Protein AF-A0A4Q3XKZ7-F1 (afdb_monomer)

Nearest PDB structures (foldseek):
  7xdi-assembly1_E  TM=7.932E-01  e=7.417E+00  Sulfolobus spindle-shaped virus

Solvent-accessible surface area (backbone atoms only — not comparable to full-atom values): 3234 Å² total; per-residue (Å²): 139,63,70,66,58,55,53,50,52,51,50,50,48,52,51,46,62,73,71,51,54,100,43,35,68,53,17,15,53,51,23,19,55,53,17,32,72,76,58,34,74,64,21,18,54,52,22,21,52,52,19,37,53,52,37,59,67,68,54,85,129

Foldseek 3Di:
DCVVVVVVVVVVVVVCVVVFDPALQRQLCVQLVVLCVPPNNVSNVCGNVVSNVVRVVPDDD

Radius of gyration: 12.28 Å; Cα contacts (8 Å, |Δi|>4): 72; chains: 1; bounding box: 23×30×38 Å

Secondary structure (DSSP, 8-state):
--HHHHHHHHHHHHHHHHHS-SSHHHHHHHHHHHHHHHHHHHHHHHHHHHHHHHHHHTS--

Mean predicted aligned error: 9.22 Å

Structure (mmCIF, N/CA/C/O backbone):
data_AF-A0A4Q3XKZ7-F1
#
_entry.id   AF-A0A4Q3XKZ7-F1
#
loop_
_atom_site.group_PDB
_atom_site.id
_atom_site.type_symbol
_atom_site.label_atom_id
_atom_site.label_alt_id
_atom_site.label_comp_id
_atom_site.label_asym_id
_atom_site.label_entity_id
_atom_site.label_seq_id
_atom_site.pdbx_PDB_ins_code
_atom_site.Cartn_x
_atom_site.Cartn_y
_atom_site.Cartn_z
_atom_site.occupancy
_atom_site.B_iso_or_equiv
_atom_site.auth_seq_id
_atom_site.auth_comp_id
_atom_site.auth_asym_id
_atom_site.auth_atom_id
_atom_site.pdbx_PDB_model_num
ATOM 1 N N . MET A 1 1 ? -2.330 23.794 11.997 1.00 49.34 1 MET A N 1
ATOM 2 C CA . MET A 1 1 ? -0.912 23.492 11.685 1.00 49.34 1 MET A CA 1
ATOM 3 C C . MET A 1 1 ? -0.764 22.130 10.975 1.00 49.34 1 MET A C 1
ATOM 5 O O . MET A 1 1 ? 0.144 21.377 11.275 1.00 49.34 1 MET A O 1
ATOM 9 N N . THR A 1 2 ? -1.635 21.799 10.011 1.00 56.19 2 THR A N 1
ATOM 10 C CA . THR A 1 2 ? -1.698 20.472 9.343 1.00 56.19 2 THR A CA 1
ATOM 11 C C . THR A 1 2 ? -1.148 20.466 7.911 1.00 56.19 2 THR A C 1
ATOM 13 O O . THR A 1 2 ? -0.823 19.416 7.368 1.00 56.19 2 THR A O 1
ATOM 16 N N . ARG A 1 3 ? -0.981 21.649 7.307 1.00 63.75 3 ARG A N 1
ATOM 17 C CA . ARG A 1 3 ? -0.435 21.840 5.953 1.00 63.75 3 ARG A CA 1
ATOM 18 C C . ARG A 1 3 ? 0.992 21.294 5.736 1.00 63.75 3 ARG A C 1
ATOM 20 O O . ARG A 1 3 ? 1.212 20.742 4.661 1.00 63.75 3 ARG A O 1
ATOM 27 N N . PRO A 1 4 ? 1.948 21.390 6.688 1.00 63.41 4 PRO A N 1
ATOM 28 C CA . PRO A 1 4 ? 3.304 20.903 6.432 1.00 63.41 4 PRO A CA 1
ATOM 29 C C . PRO A 1 4 ? 3.391 19.371 6.460 1.00 63.41 4 PRO A C 1
ATOM 31 O O . PRO A 1 4 ? 4.205 18.806 5.739 1.00 63.41 4 PRO A O 1
ATOM 34 N N . LEU A 1 5 ? 2.514 18.687 7.208 1.00 71.56 5 LEU A N 1
ATOM 35 C CA . LEU A 1 5 ? 2.466 17.219 7.227 1.00 71.56 5 LEU A CA 1
ATOM 36 C C . LEU A 1 5 ? 2.072 16.642 5.861 1.00 71.56 5 LEU A C 1
ATOM 38 O O . LEU A 1 5 ? 2.659 15.663 5.414 1.00 71.56 5 LEU A O 1
ATOM 42 N N . ALA A 1 6 ? 1.110 17.270 5.179 1.00 75.19 6 ALA A N 1
ATOM 43 C CA . ALA A 1 6 ? 0.676 16.837 3.853 1.00 75.19 6 ALA A CA 1
ATOM 44 C C . ALA A 1 6 ? 1.800 16.969 2.812 1.00 75.19 6 ALA A C 1
ATOM 46 O O . ALA A 1 6 ? 2.002 16.064 2.005 1.00 75.19 6 ALA A O 1
ATOM 47 N N . ALA A 1 7 ? 2.568 18.062 2.871 1.00 74.38 7 ALA A N 1
ATOM 48 C CA . ALA A 1 7 ? 3.731 18.261 2.010 1.00 74.38 7 ALA A CA 1
ATOM 49 C C . ALA A 1 7 ? 4.828 17.218 2.286 1.00 74.38 7 ALA A C 1
ATOM 51 O O . ALA A 1 7 ? 5.372 16.647 1.347 1.00 74.38 7 ALA A O 1
ATOM 52 N N . VAL A 1 8 ? 5.104 16.906 3.556 1.00 74.94 8 VAL A N 1
ATOM 53 C CA . VAL A 1 8 ? 6.089 15.879 3.934 1.00 74.94 8 VAL A CA 1
ATOM 54 C C . VAL A 1 8 ? 5.653 14.482 3.480 1.00 74.94 8 VAL A C 1
ATOM 56 O O . VAL A 1 8 ? 6.473 13.756 2.929 1.00 74.94 8 VAL A O 1
ATOM 59 N N . CYS A 1 9 ? 4.374 14.117 3.610 1.00 71.69 9 CYS A N 1
ATOM 60 C CA . CYS A 1 9 ? 3.855 12.847 3.086 1.00 71.69 9 CYS A CA 1
ATOM 61 C C . CYS A 1 9 ? 3.924 12.761 1.554 1.00 71.69 9 CYS A C 1
ATOM 63 O O . CYS A 1 9 ? 4.238 11.701 1.015 1.00 71.69 9 CYS A O 1
ATOM 65 N N . LEU A 1 10 ? 3.663 13.859 0.840 1.00 74.56 10 LEU A N 1
ATOM 66 C CA . LEU A 1 10 ? 3.786 13.926 -0.622 1.00 74.56 10 LEU A CA 1
ATOM 67 C C . LEU A 1 10 ? 5.237 13.774 -1.087 1.00 74.56 10 LEU A C 1
ATOM 69 O O . LEU A 1 10 ? 5.514 13.046 -2.035 1.00 74.56 10 LEU A O 1
ATOM 73 N N . ILE A 1 11 ? 6.177 14.415 -0.395 1.00 71.81 11 ILE A N 1
ATOM 74 C CA . ILE A 1 11 ? 7.603 14.314 -0.718 1.00 71.81 11 ILE A CA 1
ATOM 75 C C . ILE A 1 11 ? 8.132 12.922 -0.351 1.00 71.81 11 ILE A C 1
ATOM 77 O O . ILE A 1 11 ? 8.845 12.318 -1.144 1.00 71.81 11 ILE A O 1
ATOM 81 N N . ALA A 1 12 ? 7.743 12.371 0.803 1.00 65.88 12 ALA A N 1
ATOM 82 C CA . ALA A 1 12 ? 8.129 11.026 1.227 1.00 65.88 12 ALA A CA 1
ATOM 83 C C . ALA A 1 12 ? 7.557 9.938 0.307 1.00 65.88 12 ALA A C 1
ATOM 85 O O . ALA A 1 12 ? 8.255 8.978 -0.004 1.00 65.88 12 ALA A O 1
ATOM 86 N N . SER A 1 13 ? 6.322 10.100 -0.180 1.00 64.31 13 SER A N 1
ATOM 87 C CA . SER A 1 13 ? 5.747 9.198 -1.185 1.00 64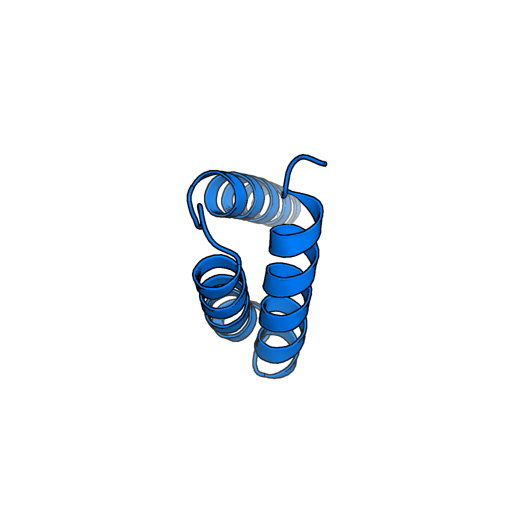.31 13 SER A CA 1
ATOM 88 C C . SER A 1 13 ? 6.436 9.350 -2.539 1.00 64.31 13 SER A C 1
ATOM 90 O O . SER A 1 13 ? 6.771 8.337 -3.138 1.00 64.31 13 SER A O 1
ATOM 92 N N . ALA A 1 14 ? 6.763 10.565 -2.988 1.00 63.34 14 ALA A N 1
ATOM 93 C CA . ALA A 1 14 ? 7.550 10.773 -4.206 1.00 63.34 14 ALA A CA 1
ATOM 94 C C . ALA A 1 14 ? 8.956 10.141 -4.118 1.00 63.34 14 ALA A C 1
ATOM 96 O O . ALA A 1 14 ? 9.416 9.522 -5.077 1.00 63.34 14 ALA A O 1
ATOM 97 N N . LEU A 1 15 ? 9.612 10.227 -2.955 1.00 59.25 15 LEU A N 1
ATOM 98 C CA . LEU A 1 15 ? 10.925 9.621 -2.711 1.00 59.25 15 LEU A CA 1
ATOM 99 C C . LEU A 1 15 ? 10.846 8.092 -2.574 1.00 59.25 15 LEU A C 1
ATOM 101 O O . LEU A 1 15 ? 11.713 7.383 -3.079 1.00 59.25 15 LEU A O 1
ATOM 105 N N . ALA A 1 16 ? 9.780 7.570 -1.962 1.00 57.94 16 ALA A N 1
ATOM 106 C CA . ALA A 1 16 ? 9.501 6.136 -1.911 1.00 57.94 16 ALA A CA 1
ATOM 107 C C . ALA A 1 16 ? 9.165 5.568 -3.302 1.00 57.94 16 ALA A C 1
ATOM 109 O O . ALA A 1 16 ? 9.618 4.476 -3.638 1.00 57.94 16 ALA A O 1
ATOM 110 N N . LEU A 1 17 ? 8.446 6.323 -4.144 1.00 55.88 17 LEU A N 1
ATOM 111 C CA . LEU A 1 17 ? 8.200 5.974 -5.547 1.00 55.88 17 LEU A CA 1
ATOM 112 C C . LEU A 1 17 ? 9.490 5.974 -6.379 1.00 55.88 17 LEU A C 1
ATOM 114 O O . LEU A 1 17 ? 9.588 5.168 -7.303 1.00 55.88 17 LEU A O 1
ATOM 118 N N . ALA A 1 18 ? 10.454 6.847 -6.067 1.00 56.53 18 ALA A N 1
ATOM 119 C CA . ALA A 1 18 ? 11.757 6.898 -6.734 1.00 56.53 18 ALA A CA 1
ATOM 120 C C . ALA A 1 18 ? 12.714 5.779 -6.279 1.00 56.53 18 ALA A C 1
ATOM 122 O O . ALA A 1 18 ? 13.576 5.365 -7.049 1.00 56.53 18 ALA A O 1
ATOM 123 N N . ALA A 1 19 ? 12.561 5.273 -5.050 1.00 47.59 19 ALA A N 1
ATOM 124 C CA . ALA A 1 19 ? 13.444 4.256 -4.475 1.00 47.59 19 ALA A CA 1
ATOM 125 C C . ALA A 1 19 ? 12.918 2.811 -4.589 1.00 47.59 19 ALA A C 1
ATOM 127 O O . ALA A 1 19 ? 13.710 1.871 -4.540 1.00 47.59 19 ALA A O 1
ATOM 128 N N . CYS A 1 20 ? 11.605 2.599 -4.730 1.00 52.69 20 CYS A N 1
ATOM 129 C CA . CYS A 1 20 ? 10.999 1.268 -4.670 1.00 52.69 20 CYS A CA 1
ATOM 130 C C . CYS A 1 20 ? 10.437 0.819 -6.032 1.00 52.69 20 CYS A C 1
ATOM 132 O O . CYS A 1 20 ? 9.285 1.092 -6.370 1.00 52.69 20 CYS A O 1
ATOM 134 N N . GLY A 1 21 ? 11.251 0.087 -6.800 1.00 53.53 21 GLY A N 1
ATOM 135 C CA . GLY A 1 21 ? 10.747 -0.864 -7.795 1.00 53.53 21 GLY A CA 1
ATOM 136 C C . GLY A 1 21 ? 11.322 -0.713 -9.199 1.00 53.53 21 GLY A C 1
ATOM 137 O O . GLY A 1 21 ? 10.738 -0.059 -10.052 1.00 53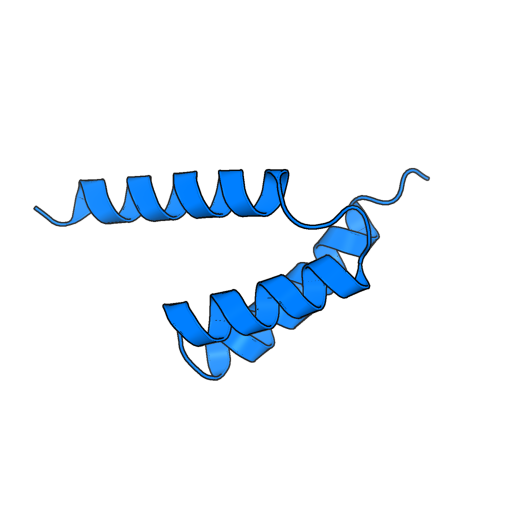.53 21 GLY A O 1
ATOM 138 N N . HIS A 1 22 ? 12.406 -1.438 -9.470 1.00 61.53 22 HIS A N 1
ATOM 139 C CA . HIS A 1 22 ? 12.895 -1.711 -10.827 1.00 61.53 22 HIS A CA 1
ATOM 140 C C . HIS A 1 22 ? 11.995 -2.715 -11.589 1.00 61.53 22 HIS A C 1
ATOM 142 O O . HIS A 1 22 ? 12.212 -2.991 -12.765 1.00 61.53 22 HIS A O 1
ATOM 148 N N . SER A 1 23 ? 10.979 -3.289 -10.928 1.00 69.94 23 SER A N 1
ATOM 149 C CA . SER A 1 23 ? 10.027 -4.225 -11.529 1.00 69.94 23 SER A CA 1
ATOM 150 C C . SER A 1 23 ? 8.583 -3.921 -11.121 1.00 69.94 23 SER A C 1
ATOM 152 O O . SER A 1 23 ? 8.298 -3.444 -10.020 1.00 69.94 23 SER A O 1
ATOM 154 N N . VAL A 1 24 ? 7.658 -4.225 -12.032 1.00 79.69 24 VAL A N 1
ATOM 155 C CA . VAL A 1 24 ? 6.212 -3.975 -11.888 1.00 79.69 24 VAL A CA 1
ATOM 156 C C . VAL A 1 24 ? 5.613 -4.699 -10.678 1.00 79.69 24 VAL A C 1
ATOM 158 O O . VAL A 1 24 ? 4.774 -4.142 -9.976 1.00 79.69 24 VAL A O 1
ATOM 161 N N . GLU A 1 25 ? 6.077 -5.920 -10.417 1.00 78.50 25 GLU A N 1
ATOM 162 C CA . GLU A 1 25 ? 5.647 -6.763 -9.293 1.00 78.50 25 GLU A CA 1
ATOM 163 C C . GLU A 1 25 ? 5.981 -6.113 -7.948 1.00 78.50 25 GLU A C 1
ATOM 165 O O . GLU A 1 25 ? 5.107 -5.949 -7.098 1.00 78.50 25 GLU A O 1
ATOM 170 N N . GLN A 1 26 ? 7.217 -5.626 -7.793 1.00 78.06 26 GLN A N 1
ATOM 171 C CA . GLN A 1 26 ? 7.610 -4.915 -6.580 1.00 78.06 26 GLN A CA 1
ATOM 172 C C . GLN A 1 26 ? 6.826 -3.616 -6.416 1.00 78.06 26 GLN A C 1
ATOM 174 O O . GLN A 1 26 ? 6.402 -3.300 -5.313 1.00 78.06 26 GLN A O 1
ATOM 179 N N . ARG A 1 27 ? 6.560 -2.887 -7.504 1.00 74.38 27 ARG A N 1
ATOM 180 C CA . ARG A 1 27 ? 5.804 -1.630 -7.430 1.00 74.38 27 ARG A CA 1
ATOM 181 C C . ARG A 1 27 ? 4.340 -1.847 -7.029 1.00 74.38 27 ARG A C 1
ATOM 183 O O . ARG A 1 27 ? 3.815 -1.074 -6.232 1.00 74.38 27 ARG A O 1
ATOM 190 N N . SER A 1 28 ? 3.706 -2.909 -7.529 1.00 79.88 28 SER A N 1
ATOM 191 C CA . SER A 1 28 ? 2.352 -3.332 -7.141 1.00 79.88 28 SER A CA 1
ATOM 192 C C . SER A 1 28 ? 2.294 -3.773 -5.676 1.00 79.88 28 SER A C 1
ATOM 194 O O . SER A 1 28 ? 1.486 -3.255 -4.904 1.00 79.88 28 SER A O 1
ATOM 196 N N . ALA A 1 29 ? 3.200 -4.661 -5.253 1.00 79.06 29 ALA A N 1
ATOM 197 C CA . ALA A 1 29 ? 3.264 -5.110 -3.867 1.00 79.06 29 ALA A CA 1
ATOM 198 C C . ALA A 1 29 ? 3.488 -3.923 -2.920 1.00 79.06 29 ALA A C 1
ATOM 200 O O . ALA A 1 29 ? 2.708 -3.726 -1.992 1.00 79.06 29 ALA A O 1
ATOM 201 N N . THR A 1 30 ? 4.474 -3.064 -3.200 1.00 77.75 30 THR A N 1
ATOM 202 C CA . THR A 1 30 ? 4.780 -1.908 -2.349 1.00 77.75 30 THR A CA 1
ATOM 203 C C . THR A 1 30 ? 3.629 -0.913 -2.272 1.00 77.75 30 THR A C 1
ATOM 205 O O . THR A 1 30 ? 3.288 -0.446 -1.184 1.00 77.75 30 THR A O 1
ATOM 208 N N . GLY A 1 31 ? 2.982 -0.630 -3.405 1.00 72.31 31 GLY A N 1
ATOM 209 C CA . GLY A 1 31 ? 1.805 0.228 -3.456 1.00 72.31 31 GLY A CA 1
ATOM 210 C C . GLY A 1 31 ? 0.642 -0.331 -2.636 1.00 72.31 31 GLY A C 1
ATOM 211 O O . GLY A 1 31 ? -0.005 0.425 -1.912 1.00 72.31 31 GLY A O 1
ATOM 212 N N . ALA A 1 32 ? 0.418 -1.647 -2.669 1.00 78.25 32 ALA A N 1
ATOM 213 C CA . ALA A 1 32 ? -0.622 -2.284 -1.872 1.00 78.25 32 ALA A CA 1
ATOM 214 C C . ALA A 1 32 ? -0.343 -2.200 -0.365 1.00 78.25 32 ALA A C 1
ATOM 216 O O . ALA A 1 32 ? -1.236 -1.821 0.392 1.00 78.25 32 ALA A O 1
ATOM 217 N N . ILE A 1 33 ? 0.884 -2.481 0.100 1.00 83.31 33 ILE A N 1
ATOM 218 C CA . ILE A 1 33 ? 1.161 -2.404 1.546 1.00 83.31 33 ILE A CA 1
ATOM 219 C C . ILE A 1 33 ? 1.185 -0.951 2.029 1.00 83.31 33 ILE A C 1
ATOM 221 O O . ILE A 1 33 ? 0.594 -0.639 3.059 1.00 83.31 33 ILE A O 1
ATOM 225 N N . ALA A 1 34 ? 1.806 -0.036 1.281 1.00 78.56 34 ALA A N 1
ATOM 226 C CA . ALA A 1 34 ? 1.842 1.378 1.652 1.00 78.56 34 ALA A CA 1
ATOM 227 C C . ALA A 1 34 ? 0.434 1.993 1.665 1.00 78.56 34 ALA A C 1
ATOM 229 O O . ALA A 1 34 ? 0.068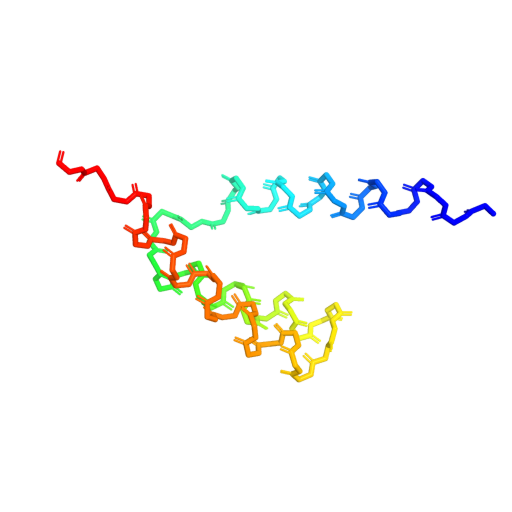 2.714 2.594 1.00 78.56 34 ALA A O 1
ATOM 230 N N . GLY A 1 35 ? -0.382 1.662 0.665 1.00 72.44 35 GLY A N 1
ATOM 231 C CA . GLY A 1 35 ? -1.768 2.091 0.597 1.00 72.44 35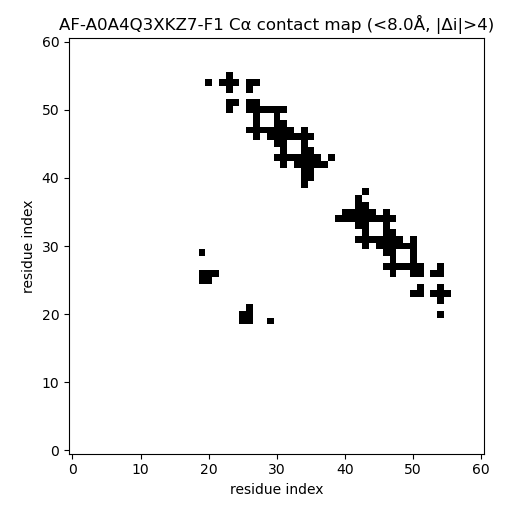 GLY A CA 1
ATOM 232 C C . GLY A 1 35 ? -2.621 1.512 1.728 1.00 72.44 35 GLY A C 1
ATOM 233 O O . GLY A 1 35 ? -3.422 2.245 2.308 1.00 72.44 35 GLY A O 1
ATOM 234 N N . ALA A 1 36 ? -2.397 0.248 2.106 1.00 81.88 36 ALA A N 1
ATOM 235 C CA . ALA A 1 36 ? -3.03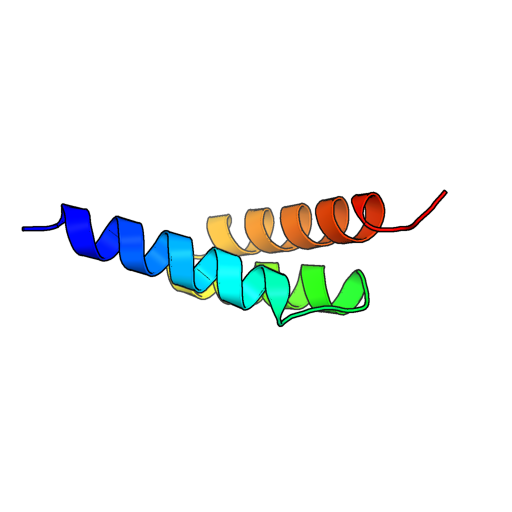4 -0.361 3.273 1.00 81.88 36 ALA A CA 1
ATOM 236 C C . ALA A 1 36 ? -2.728 0.415 4.562 1.00 81.88 36 ALA A C 1
ATOM 238 O O . ALA A 1 36 ? -3.624 0.655 5.368 1.00 81.88 36 ALA A O 1
ATOM 239 N N . VAL A 1 37 ? -1.473 0.837 4.738 1.00 83.31 37 VAL A N 1
ATOM 240 C CA . VAL A 1 37 ? -1.017 1.561 5.933 1.00 83.31 37 VAL A CA 1
ATOM 241 C C . VAL A 1 37 ? -1.575 2.985 5.986 1.00 83.31 37 VAL A C 1
ATOM 243 O O . VAL A 1 37 ? -1.973 3.442 7.054 1.00 83.31 37 VAL A O 1
ATOM 246 N N . VAL A 1 38 ? -1.619 3.695 4.855 1.00 78.69 38 VAL A N 1
ATOM 247 C CA . VAL A 1 38 ? -2.025 5.113 4.818 1.00 78.69 38 VAL A CA 1
ATOM 248 C C . VAL A 1 38 ? -3.543 5.289 4.779 1.00 78.69 38 VAL A C 1
ATOM 250 O O . VAL A 1 38 ? -4.072 6.182 5.437 1.00 78.69 38 VAL A O 1
ATOM 253 N N . ALA A 1 39 ? -4.244 4.473 3.992 1.00 75.00 39 ALA A N 1
ATOM 254 C CA . ALA A 1 39 ? -5.667 4.658 3.703 1.00 75.00 39 ALA A CA 1
ATOM 255 C C . ALA A 1 39 ? -6.511 3.388 3.914 1.00 75.00 39 ALA A C 1
ATOM 257 O O . ALA A 1 39 ? -7.682 3.348 3.529 1.00 75.00 39 ALA A O 1
ATOM 258 N N . GLY A 1 40 ? -5.952 2.351 4.542 1.00 82.62 40 GLY A N 1
ATOM 259 C CA . GLY A 1 40 ? -6.682 1.126 4.853 1.00 82.62 40 GLY A CA 1
ATOM 260 C C . GLY A 1 40 ? -6.972 0.266 3.613 1.00 82.62 40 GLY A C 1
ATOM 261 O O . GLY A 1 40 ? -6.259 0.348 2.611 1.00 82.62 40 GLY A O 1
ATOM 262 N N . PRO A 1 41 ? -8.032 -0.564 3.632 1.00 84.00 41 PRO A N 1
ATOM 263 C CA . PRO A 1 41 ? -8.298 -1.558 2.584 1.00 84.00 41 PRO A CA 1
ATOM 264 C C . PRO A 1 41 ? -8.403 -0.959 1.175 1.00 84.00 41 PRO A C 1
ATOM 266 O O . PRO A 1 41 ? -7.898 -1.526 0.209 1.00 84.00 41 PRO A O 1
ATOM 269 N N . VAL A 1 42 ? -9.023 0.220 1.064 1.00 87.00 42 VAL A N 1
ATOM 270 C CA . VAL A 1 42 ? -9.172 0.940 -0.209 1.00 87.00 42 VAL A CA 1
ATOM 271 C C . VAL A 1 42 ? -7.816 1.429 -0.707 1.00 87.00 42 VAL A C 1
ATOM 273 O O . VAL A 1 42 ? -7.507 1.291 -1.889 1.00 87.00 42 VAL A O 1
ATOM 276 N N . GLY A 1 43 ? -6.977 1.937 0.198 1.00 74.12 43 GLY A N 1
ATOM 277 C CA . GLY A 1 43 ? -5.610 2.309 -0.132 1.00 74.12 43 GLY A CA 1
ATOM 278 C C . GLY A 1 43 ? -4.796 1.117 -0.625 1.00 74.12 43 GLY A C 1
ATOM 279 O O . GLY A 1 43 ? -4.035 1.276 -1.571 1.00 74.12 43 GLY A O 1
ATOM 280 N N . ALA A 1 44 ? -5.002 -0.079 -0.068 1.00 79.25 44 ALA A N 1
ATOM 281 C CA . ALA A 1 44 ? -4.320 -1.290 -0.520 1.00 79.25 44 ALA A CA 1
ATOM 282 C C . ALA A 1 44 ? -4.675 -1.661 -1.968 1.00 79.25 44 ALA A C 1
ATOM 284 O O . ALA A 1 44 ? -3.794 -1.914 -2.789 1.00 79.25 44 ALA A O 1
ATOM 285 N N . ALA A 1 45 ? -5.966 -1.640 -2.304 1.00 86.38 45 ALA A N 1
ATOM 286 C CA . ALA A 1 45 ? -6.428 -1.941 -3.655 1.00 86.38 45 ALA A CA 1
ATOM 287 C C . ALA A 1 45 ? -5.943 -0.892 -4.671 1.00 86.38 45 ALA A C 1
ATOM 289 O O . ALA A 1 45 ? -5.388 -1.241 -5.714 1.00 86.38 45 ALA A O 1
ATOM 290 N N . VAL A 1 46 ? -6.110 0.397 -4.351 1.00 84.44 46 VAL A N 1
ATOM 291 C CA . VAL A 1 46 ? -5.708 1.502 -5.234 1.00 84.44 46 VAL A CA 1
ATOM 292 C C . VAL A 1 46 ? -4.192 1.565 -5.371 1.00 84.44 46 VAL A C 1
ATOM 294 O O . VAL A 1 46 ? -3.690 1.733 -6.476 1.00 84.44 46 VAL A O 1
ATOM 297 N N . GLY A 1 47 ? -3.457 1.393 -4.276 1.00 77.94 47 GLY A N 1
ATOM 298 C CA . GLY A 1 47 ? -2.003 1.419 -4.273 1.00 77.94 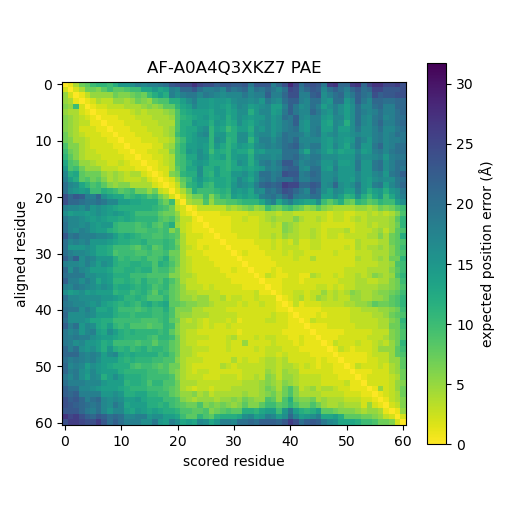47 GLY A CA 1
ATOM 299 C C . GLY A 1 47 ? -1.397 0.264 -5.069 1.00 77.94 47 GLY A C 1
ATOM 300 O O . GLY A 1 47 ? -0.466 0.496 -5.839 1.00 77.94 47 GLY A O 1
ATOM 301 N N . GLY A 1 48 ? -1.959 -0.947 -4.973 1.00 79.75 48 GLY A N 1
ATOM 302 C CA . GLY A 1 48 ? -1.524 -2.086 -5.787 1.00 79.75 48 GLY A CA 1
ATOM 303 C C . GLY A 1 48 ? -1.796 -1.886 -7.277 1.00 79.75 48 GLY A C 1
ATOM 304 O O . GLY A 1 48 ? -0.896 -2.017 -8.108 1.00 79.75 48 GLY A O 1
ATOM 305 N N . ALA A 1 49 ? -3.017 -1.466 -7.618 1.00 82.88 49 ALA A N 1
ATOM 306 C CA . ALA A 1 49 ? -3.391 -1.179 -9.000 1.00 82.88 49 ALA A CA 1
ATOM 307 C C . ALA A 1 49 ? -2.545 -0.044 -9.604 1.00 82.88 49 ALA A C 1
ATOM 309 O O . ALA A 1 49 ? -2.006 -0.199 -10.701 1.00 82.88 49 ALA A O 1
ATOM 310 N N . ALA A 1 50 ? -2.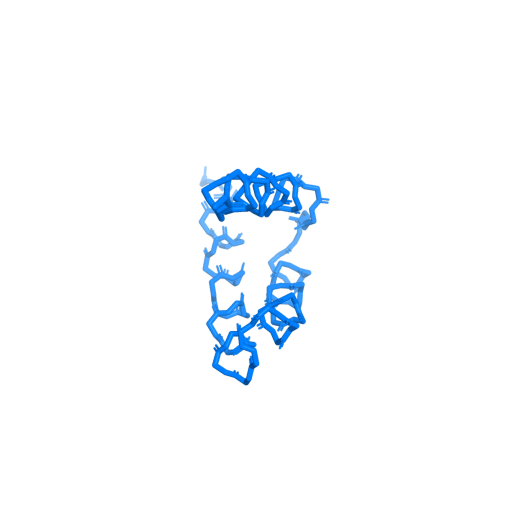377 1.066 -8.875 1.00 80.69 50 ALA A N 1
ATOM 311 C CA . ALA A 1 50 ? -1.552 2.204 -9.275 1.00 80.69 50 ALA A CA 1
ATOM 312 C C . ALA A 1 50 ? -0.079 1.800 -9.468 1.00 80.69 50 ALA A C 1
ATOM 314 O O . ALA A 1 50 ? 0.551 2.195 -10.449 1.00 80.69 50 ALA A O 1
ATOM 315 N N . GLY A 1 51 ? 0.458 0.966 -8.572 1.00 73.56 51 GLY A N 1
ATOM 316 C CA . GLY A 1 51 ? 1.818 0.438 -8.671 1.00 73.56 51 GLY A CA 1
ATOM 317 C C . GLY A 1 51 ? 2.039 -0.413 -9.923 1.00 73.56 51 GLY A C 1
ATOM 318 O O . GLY A 1 51 ? 3.064 -0.265 -10.593 1.00 73.56 51 GLY A O 1
ATOM 319 N N . ALA A 1 52 ? 1.056 -1.239 -10.294 1.00 80.62 52 ALA A N 1
ATOM 320 C CA . ALA A 1 52 ? 1.108 -2.051 -11.506 1.00 80.62 52 ALA A CA 1
ATOM 321 C C . ALA A 1 52 ? 1.051 -1.204 -12.792 1.00 80.62 52 ALA A C 1
ATOM 323 O O . ALA A 1 52 ? 1.858 -1.413 -13.698 1.00 80.62 52 ALA A O 1
ATOM 324 N N . VAL A 1 53 ? 0.143 -0.220 -12.878 1.00 81.88 53 VAL A N 1
ATOM 325 C CA . VAL A 1 53 ? 0.024 0.631 -14.081 1.00 81.88 53 VAL A CA 1
ATOM 326 C C . VAL A 1 53 ? 1.235 1.539 -14.270 1.00 81.88 53 VAL A C 1
ATOM 328 O O . VAL A 1 53 ? 1.741 1.647 -15.385 1.00 81.88 53 VAL A O 1
ATOM 331 N N . VAL A 1 54 ? 1.756 2.135 -13.193 1.00 78.50 54 VAL A N 1
ATOM 332 C CA . VAL A 1 54 ? 2.962 2.975 -13.257 1.00 78.50 54 VAL A 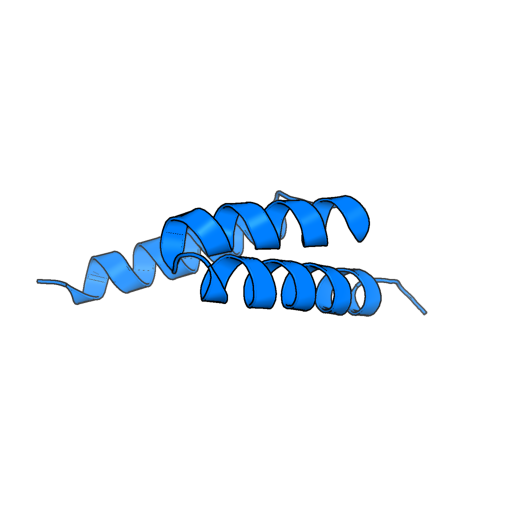CA 1
ATOM 333 C C . VAL A 1 54 ? 4.182 2.129 -13.620 1.00 78.50 54 VAL A C 1
ATOM 335 O O . VAL A 1 54 ? 4.994 2.553 -14.435 1.00 78.50 54 VAL A O 1
ATOM 338 N N . GLY A 1 55 ? 4.296 0.907 -13.088 1.00 74.44 55 GLY A N 1
ATOM 339 C CA . GLY A 1 55 ? 5.365 -0.020 -13.467 1.00 74.44 55 GLY A CA 1
ATOM 340 C C . GLY A 1 55 ? 5.341 -0.413 -14.950 1.00 74.44 55 GLY A C 1
ATOM 341 O O . GLY A 1 55 ? 6.399 -0.591 -15.546 1.00 74.44 55 GLY A O 1
ATOM 342 N N . GLN A 1 56 ? 4.159 -0.532 -15.565 1.00 76.50 56 GLN A N 1
ATOM 343 C CA . GLN A 1 56 ? 4.050 -0.789 -17.007 1.00 76.50 56 GLN A CA 1
ATOM 344 C C . GLN A 1 56 ? 4.308 0.461 -17.855 1.00 76.50 56 GLN A C 1
ATOM 346 O O . GLN A 1 56 ? 4.879 0.347 -18.935 1.00 76.50 56 GLN A O 1
ATOM 351 N N . ALA A 1 57 ? 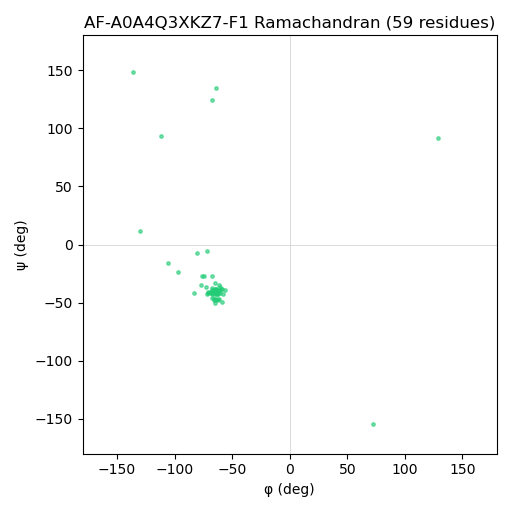3.910 1.643 -17.378 1.00 72.62 57 ALA A N 1
ATOM 352 C CA . ALA A 1 57 ? 4.148 2.909 -18.071 1.00 72.62 57 ALA A CA 1
ATOM 353 C C . ALA A 1 57 ? 5.637 3.296 -18.122 1.00 72.62 57 ALA A C 1
ATOM 355 O O . ALA A 1 57 ? 6.053 3.981 -19.050 1.00 72.62 57 ALA A O 1
ATOM 356 N N . ASP A 1 58 ? 6.424 2.840 -17.147 1.00 72.88 58 ASP A N 1
ATOM 357 C CA . ASP A 1 58 ? 7.862 3.110 -17.037 1.00 72.88 58 ASP A CA 1
ATOM 358 C C . ASP A 1 58 ? 8.727 2.203 -17.937 1.00 72.88 58 ASP A C 1
ATOM 360 O O . ASP A 1 58 ? 9.932 2.414 -18.062 1.00 72.88 58 ASP A O 1
ATOM 364 N N . ARG A 1 59 ? 8.140 1.193 -18.603 1.00 64.62 59 ARG A N 1
ATOM 365 C CA . ARG A 1 59 ? 8.882 0.383 -19.580 1.00 64.62 59 ARG A CA 1
ATOM 366 C C . ARG A 1 59 ? 9.243 1.236 -20.809 1.00 64.62 59 ARG A C 1
ATOM 368 O O . ARG A 1 59 ? 8.331 1.764 -21.451 1.00 64.62 59 ARG A O 1
ATOM 375 N N . PRO A 1 60 ? 10.534 1.336 -21.186 1.00 56.84 60 PRO A N 1
ATOM 376 C CA . PRO A 1 60 ? 10.923 2.002 -22.422 1.00 56.84 60 PRO A CA 1
ATOM 377 C C . PRO A 1 60 ? 10.352 1.224 -23.616 1.00 56.84 60 PRO A C 1
ATOM 379 O O . PRO A 1 60 ? 10.393 -0.008 -23.629 1.00 56.84 60 PRO A O 1
ATOM 382 N N . ARG A 1 61 ? 9.765 1.952 -24.572 1.00 55.38 61 ARG A N 1
ATOM 383 C CA . ARG A 1 61 ? 9.268 1.406 -25.843 1.00 55.38 61 ARG A CA 1
ATOM 384 C C . ARG A 1 61 ? 10.406 1.210 -26.830 1.00 55.38 61 ARG A C 1
ATOM 386 O O . ARG A 1 61 ? 11.259 2.123 -26.894 1.00 55.38 61 ARG A O 1
#

pLDDT: mean 72.02, std 10.05, range [47.59, 87.0]

Sequence (61 aa):
MTRPLAAVCLIASALALAACGHSVEQRSATGAIAGAVVAGPVGAAVGGAAGAVVGQADRPR